Protein AF-A0A2G9QKE1-F1 (afdb_monomer)

InterPro domains:
  IPR032675 Leucine-rich repeat domain superfamily [G3DSA:3.80.10.10] (1-117)
  IPR050637 NLRP family, innate immunity and inflammation regulators [PTHR45690] (1-112)

Nearest PDB structures (foldseek):
  4per-assembly1_A  TM=9.480E-01  e=2.762E-04  Gallus gallus
  7zgu-assembly1_A  TM=8.956E-01  e=2.597E-04  Homo sapiens
  8x7w-assembly1_D  TM=9.461E-01  e=6.147E-04  Escherichia coli K-12
  4peq-assembly1_B  TM=9.499E-01  e=1.138E-03  Bos taurus
  7ju4-assembly1_l  TM=8.755E-01  e=4.455E-01  Chlamydomonas reinhardtii

Secondary structure (DSSP, 8-state):
-BS----HHHHHHHHHHHHH-SS--EEEEE-TT--HHHHHHHHHHHHSTT----EEEEES---BGGGHHHHHHHHHH-SS--EEEEEEEP-S-S-HHHHHHHHHHHHHTT-EEEEEEETTEEEEEEE-PPPSS-----S--SS------

Structure (mmCIF, N/CA/C/O backbone):
data_AF-A0A2G9QKE1-F1
#
_entry.id   AF-A0A2G9QKE1-F1
#
loop_
_atom_site.group_PDB
_atom_site.id
_atom_site.type_symbol
_atom_site.label_atom_id
_atom_site.label_alt_id
_atom_site.label_comp_id
_atom_site.label_asym_id
_atom_site.label_entity_id
_atom_site.label_seq_id
_atom_site.pdbx_PDB_ins_code
_atom_site.Cartn_x
_atom_site.Cartn_y
_atom_site.Cartn_z
_atom_site.occupancy
_atom_site.B_iso_or_equiv
_atom_site.auth_seq_id
_atom_site.auth_comp_id
_atom_site.auth_asym_id
_atom_site.auth_atom_id
_atom_site.pdbx_PDB_model_num
ATOM 1 N N . LEU A 1 1 ? -8.599 -5.311 -9.803 1.00 52.88 1 LEU A N 1
ATOM 2 C CA . LEU A 1 1 ? -8.157 -5.043 -11.188 1.00 52.88 1 LEU A CA 1
ATOM 3 C C . LEU A 1 1 ? -6.981 -5.974 -11.427 1.00 52.88 1 LEU A C 1
ATOM 5 O O . LEU A 1 1 ? -6.053 -5.926 -10.630 1.00 52.88 1 LEU A O 1
ATOM 9 N N . TYR A 1 2 ? -7.113 -6.905 -12.369 1.00 41.72 2 TYR A N 1
ATOM 10 C CA . TYR A 1 2 ? -6.073 -7.877 -12.721 1.00 41.72 2 TYR A CA 1
ATOM 11 C C . TYR A 1 2 ? -5.588 -7.518 -14.118 1.00 41.72 2 TYR A C 1
ATOM 13 O O . TYR A 1 2 ? -6.437 -7.408 -15.002 1.00 41.72 2 TYR A O 1
ATOM 21 N N . ASP A 1 3 ? -4.281 -7.319 -14.290 1.00 45.09 3 ASP A N 1
ATOM 22 C CA . ASP A 1 3 ? -3.650 -7.152 -15.609 1.00 45.09 3 ASP A CA 1
ATOM 23 C C . ASP A 1 3 ? -4.326 -6.067 -16.466 1.00 45.09 3 ASP A C 1
ATOM 25 O O . ASP A 1 3 ? -4.623 -6.210 -17.650 1.00 45.09 3 ASP A O 1
ATOM 29 N N . CYS A 1 4 ? -4.695 -4.972 -15.810 1.00 47.12 4 CYS A N 1
ATOM 30 C CA . CYS A 1 4 ? -5.198 -3.808 -16.507 1.00 47.12 4 CYS A CA 1
ATOM 31 C C . CYS A 1 4 ? -3.947 -2.987 -16.766 1.00 47.12 4 CYS A C 1
ATOM 33 O O . CYS A 1 4 ? -3.420 -2.448 -15.808 1.00 47.12 4 CYS A O 1
ATOM 35 N N . GLY A 1 5 ? -3.447 -2.910 -17.999 1.00 48.66 5 GLY A N 1
ATOM 36 C CA . GLY A 1 5 ? -2.408 -1.947 -18.372 1.00 48.66 5 GLY A CA 1
ATOM 37 C C . GLY A 1 5 ? -2.936 -0.523 -18.194 1.00 48.66 5 GLY A C 1
ATOM 38 O O . GLY A 1 5 ? -3.286 0.146 -19.168 1.00 48.66 5 GLY A O 1
ATOM 39 N N . VAL A 1 6 ? -3.103 -0.097 -16.941 1.00 53.72 6 VAL A N 1
ATOM 40 C CA . VAL A 1 6 ? -3.699 1.173 -16.567 1.00 53.72 6 VAL A CA 1
ATOM 41 C C . VAL A 1 6 ? -2.689 2.224 -16.994 1.00 53.72 6 VAL A C 1
ATOM 43 O O . VAL A 1 6 ? -1.693 2.470 -16.321 1.00 53.72 6 VAL A O 1
ATOM 46 N N . THR A 1 7 ? -2.923 2.815 -18.166 1.00 57.81 7 THR A N 1
ATOM 47 C CA . THR A 1 7 ? -2.183 4.000 -18.613 1.00 57.81 7 THR A CA 1
ATOM 48 C C . THR A 1 7 ? -2.268 5.083 -17.535 1.00 57.81 7 THR A C 1
ATOM 50 O O . THR A 1 7 ? -3.185 5.061 -16.714 1.00 57.81 7 THR A O 1
ATOM 53 N N . SER A 1 8 ? -1.358 6.058 -17.538 1.00 63.38 8 SER A N 1
ATOM 54 C CA . SER A 1 8 ? -1.344 7.164 -16.562 1.00 63.38 8 SER A CA 1
ATOM 55 C C . SER A 1 8 ? -2.732 7.773 -16.289 1.00 63.38 8 SER A C 1
ATOM 57 O O . SER A 1 8 ? -3.060 8.061 -15.142 1.00 63.38 8 SER A O 1
ATOM 59 N N . SER A 1 9 ? -3.589 7.857 -17.315 1.00 70.31 9 SER A N 1
ATOM 60 C CA . SER A 1 9 ? -4.982 8.316 -17.198 1.00 70.31 9 SER A CA 1
ATOM 61 C C . SER A 1 9 ? -5.868 7.482 -16.258 1.00 70.31 9 SER A C 1
ATOM 63 O O . SER A 1 9 ? -6.654 8.038 -15.495 1.00 70.31 9 SER A O 1
ATOM 65 N N . GLY A 1 10 ? -5.723 6.157 -16.235 1.00 75.19 10 GLY A N 1
ATOM 66 C CA . GLY A 1 10 ? -6.564 5.310 -15.391 1.00 75.19 10 GLY A CA 1
ATOM 67 C C . GLY A 1 10 ? -6.172 5.346 -13.907 1.00 75.19 10 GLY A C 1
ATOM 68 O O . GLY A 1 10 ? -6.992 5.022 -13.047 1.00 75.19 10 GLY A O 1
ATOM 69 N N . TRP A 1 11 ? -4.955 5.790 -13.580 1.00 78.31 11 TRP A N 1
ATOM 70 C CA . TRP A 1 11 ? -4.548 6.046 -12.195 1.00 78.31 11 TRP A CA 1
ATOM 71 C C . TRP A 1 11 ? -5.149 7.338 -11.644 1.00 78.31 11 TRP A C 1
ATOM 73 O O . TRP A 1 11 ? -5.526 7.379 -10.470 1.00 78.31 11 TRP A O 1
ATOM 83 N N . ASP A 1 12 ? -5.322 8.355 -12.489 1.00 80.50 12 ASP A N 1
ATOM 84 C CA . ASP A 1 12 ? -6.084 9.558 -12.145 1.00 80.50 12 ASP A CA 1
ATOM 85 C C . ASP A 1 12 ? -7.572 9.250 -11.931 1.00 80.50 12 ASP A C 1
ATOM 87 O O . ASP A 1 12 ? -8.183 9.739 -10.971 1.00 80.50 12 ASP A O 1
ATOM 91 N N . ASP A 1 13 ? -8.145 8.371 -12.754 1.00 83.38 13 ASP A N 1
ATOM 92 C CA . ASP A 1 13 ? -9.512 7.887 -12.555 1.00 83.38 13 ASP A CA 1
ATOM 93 C C . ASP A 1 13 ? -9.636 7.104 -11.244 1.00 83.38 13 ASP A C 1
ATOM 95 O O . ASP A 1 13 ? -10.554 7.340 -10.455 1.00 83.38 13 ASP A O 1
ATOM 99 N N . LEU A 1 14 ? -8.685 6.213 -10.948 1.00 82.88 14 LEU A N 1
ATOM 100 C CA . LEU A 1 14 ? -8.689 5.437 -9.709 1.00 82.88 14 LEU A CA 1
ATOM 101 C C . LEU A 1 14 ? -8.532 6.334 -8.476 1.00 82.88 14 LEU A C 1
ATOM 103 O O . LEU A 1 14 ? -9.248 6.155 -7.487 1.00 82.88 14 LEU A O 1
ATOM 107 N N . ARG A 1 15 ? -7.657 7.341 -8.538 1.00 85.88 15 ARG A N 1
ATOM 108 C CA . ARG A 1 15 ? -7.539 8.384 -7.509 1.00 85.88 15 ARG A CA 1
ATOM 109 C C . ARG A 1 15 ? -8.866 9.114 -7.318 1.00 85.88 15 ARG A C 1
ATOM 111 O O . ARG A 1 15 ? -9.318 9.278 -6.185 1.00 85.88 15 ARG A O 1
ATOM 118 N N . SER A 1 16 ? -9.525 9.490 -8.408 1.00 85.88 16 SER A N 1
ATOM 119 C CA . SER A 1 16 ? -10.835 10.146 -8.372 1.00 85.88 16 SER A CA 1
ATOM 120 C C . SER A 1 16 ? -11.910 9.246 -7.759 1.00 85.88 16 SER A C 1
ATOM 122 O O . SER A 1 16 ? -12.725 9.719 -6.964 1.00 85.88 16 SER A O 1
ATOM 124 N N . ILE A 1 17 ? -11.885 7.944 -8.050 1.00 86.62 17 ILE A N 1
ATOM 125 C CA . ILE A 1 17 ? -12.770 6.951 -7.434 1.00 86.62 17 ILE A CA 1
ATOM 126 C C . ILE A 1 17 ? -12.499 6.859 -5.932 1.00 86.62 17 ILE A C 1
ATOM 128 O O . ILE A 1 17 ? -13.448 6.895 -5.160 1.00 86.62 17 ILE A O 1
ATOM 132 N N . LEU A 1 18 ? -11.243 6.796 -5.486 1.00 85.81 18 LEU A N 1
ATOM 133 C CA . LEU A 1 18 ? -10.922 6.756 -4.053 1.00 85.81 18 LEU A CA 1
ATOM 134 C C . LEU A 1 18 ? -11.429 7.989 -3.296 1.00 85.81 18 LEU A C 1
ATOM 136 O O . LEU A 1 18 ? -11.838 7.879 -2.142 1.00 85.81 18 LEU A O 1
ATOM 140 N N . ILE A 1 19 ? -11.418 9.150 -3.949 1.00 85.69 19 ILE A N 1
ATOM 141 C CA . ILE A 1 19 ? -11.860 10.419 -3.369 1.00 85.69 19 ILE A CA 1
ATOM 142 C C . ILE A 1 19 ? -13.390 10.514 -3.303 1.00 85.69 19 ILE A C 1
ATOM 144 O O . ILE A 1 19 ? -13.933 10.979 -2.299 1.00 85.69 19 ILE A O 1
ATOM 148 N N . ASN A 1 20 ? -14.082 10.097 -4.367 1.00 86.12 20 ASN A N 1
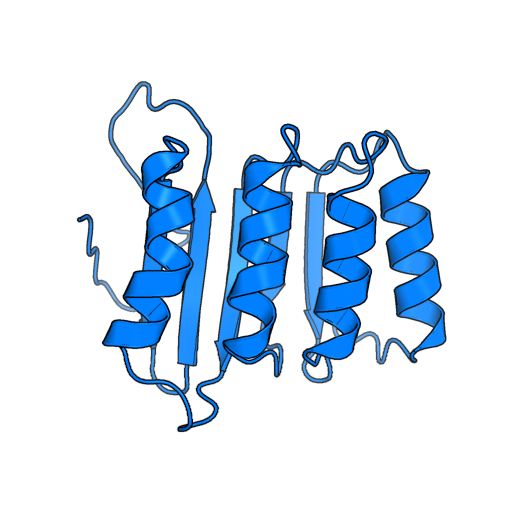ATOM 149 C CA . ASN A 1 20 ? -15.519 10.332 -4.536 1.00 86.12 20 ASN A CA 1
ATOM 150 C C . ASN A 1 20 ? -16.392 9.130 -4.148 1.00 86.12 20 ASN A C 1
ATOM 152 O O . ASN A 1 20 ? -17.569 9.296 -3.821 1.00 86.12 20 ASN A O 1
ATOM 156 N N . ASN A 1 21 ? -15.848 7.913 -4.173 1.00 84.81 21 ASN A N 1
ATOM 157 C CA . ASN A 1 21 ? -16.600 6.698 -3.896 1.00 84.81 21 ASN A CA 1
ATOM 158 C C . ASN A 1 21 ? -16.622 6.391 -2.393 1.00 84.81 21 ASN A C 1
ATOM 160 O O . ASN A 1 21 ? -15.637 5.949 -1.800 1.00 84.81 21 ASN A O 1
ATOM 164 N N . ARG A 1 22 ? -17.795 6.579 -1.779 1.00 82.62 22 ARG A N 1
ATOM 165 C CA . ARG A 1 22 ? -18.018 6.316 -0.346 1.00 82.62 22 ARG A CA 1
ATOM 166 C C . ARG A 1 22 ? -18.452 4.885 -0.018 1.00 82.62 22 ARG A C 1
ATOM 168 O O . ARG A 1 22 ? -18.676 4.567 1.146 1.00 82.62 22 ARG A O 1
ATOM 175 N N . SER A 1 23 ? -18.617 4.039 -1.030 1.00 84.69 23 SER A N 1
ATOM 176 C CA . SER A 1 23 ? -19.019 2.636 -0.873 1.00 84.69 23 SER A CA 1
ATOM 177 C C . SER A 1 23 ? -17.847 1.674 -1.074 1.00 84.69 23 SER A C 1
ATOM 179 O O . SER A 1 23 ? -17.933 0.503 -0.696 1.00 84.69 23 SER A O 1
ATOM 181 N N . LEU A 1 24 ? -16.745 2.147 -1.663 1.00 86.50 24 LEU A N 1
ATOM 182 C CA . LEU A 1 24 ? -15.571 1.333 -1.930 1.00 86.50 24 LEU A CA 1
ATOM 183 C C . LEU A 1 24 ? -14.790 1.080 -0.637 1.00 86.50 24 LEU A C 1
ATOM 185 O O . LEU A 1 24 ? -14.006 1.902 -0.181 1.00 86.50 24 LEU A O 1
ATOM 189 N N . THR A 1 25 ? -14.972 -0.110 -0.072 1.00 85.69 25 THR A N 1
ATOM 190 C CA . THR A 1 25 ? -14.300 -0.525 1.169 1.00 85.69 25 THR A CA 1
ATOM 191 C C . THR A 1 25 ? -13.114 -1.455 0.934 1.00 85.69 25 THR A C 1
ATOM 193 O O . THR A 1 25 ? -12.303 -1.649 1.840 1.00 85.69 25 THR A O 1
ATOM 196 N N . ARG A 1 26 ? -12.991 -2.060 -0.255 1.00 85.75 26 ARG A N 1
ATOM 197 C CA . ARG A 1 26 ? -11.936 -3.030 -0.579 1.00 85.75 26 ARG A CA 1
ATOM 198 C C . ARG A 1 26 ? -11.441 -2.838 -2.006 1.00 85.75 26 ARG A C 1
ATOM 200 O O . ARG A 1 26 ? -12.251 -2.767 -2.923 1.00 85.75 26 ARG A O 1
ATOM 207 N N . LEU A 1 27 ? -10.125 -2.828 -2.175 1.00 86.12 27 LEU A N 1
ATOM 208 C CA . LEU A 1 27 ? -9.452 -2.718 -3.460 1.00 86.12 27 LEU A CA 1
ATOM 209 C C . LEU A 1 27 ? -8.304 -3.731 -3.509 1.00 86.12 27 LEU A C 1
ATOM 211 O O . LEU A 1 27 ? -7.455 -3.755 -2.620 1.00 86.12 27 LEU A O 1
ATOM 215 N N . ASP A 1 28 ? -8.310 -4.587 -4.528 1.00 83.25 28 ASP A N 1
ATOM 216 C CA . ASP A 1 28 ? -7.238 -5.545 -4.817 1.00 83.25 28 ASP A CA 1
ATOM 217 C C . ASP A 1 28 ? -6.721 -5.254 -6.228 1.00 83.25 28 ASP A C 1
ATOM 219 O O . ASP A 1 28 ? -7.489 -5.265 -7.203 1.00 83.25 28 ASP A O 1
ATOM 223 N N . LEU A 1 29 ? -5.442 -4.914 -6.302 1.00 80.25 29 LEU A N 1
ATOM 224 C CA . LEU A 1 29 ? -4.714 -4.552 -7.504 1.00 80.25 29 LEU A CA 1
ATOM 225 C C . LEU A 1 29 ? -3.645 -5.611 -7.739 1.00 80.25 29 LEU A C 1
ATOM 227 O O . LEU A 1 29 ? -2.859 -5.922 -6.841 1.00 80.25 29 LEU A O 1
ATOM 231 N N . LEU A 1 30 ? -3.632 -6.154 -8.947 1.00 76.69 30 LEU A N 1
ATOM 232 C CA . LEU A 1 30 ? -2.568 -7.001 -9.453 1.00 76.69 30 LEU A CA 1
ATOM 233 C C . LEU A 1 30 ? -2.142 -6.405 -10.787 1.00 76.69 30 LEU A C 1
ATOM 235 O O . LEU A 1 30 ? -2.899 -6.470 -11.758 1.00 76.69 30 LEU A O 1
ATOM 239 N N . ASP A 1 31 ? -0.981 -5.764 -10.780 1.00 72.00 31 ASP A N 1
ATOM 240 C CA . ASP A 1 31 ? -0.444 -5.044 -11.929 1.00 72.00 31 ASP A CA 1
ATOM 241 C C . ASP A 1 31 ? 1.081 -5.009 -11.825 1.00 72.00 31 ASP A C 1
ATOM 243 O O . ASP A 1 31 ? 1.636 -4.505 -10.844 1.00 72.00 31 ASP A O 1
ATOM 247 N N . ASP A 1 32 ? 1.736 -5.558 -12.843 1.00 70.00 32 ASP A N 1
ATOM 248 C CA . ASP A 1 32 ? 3.185 -5.651 -12.964 1.00 70.00 32 ASP A CA 1
ATOM 249 C C . ASP A 1 32 ? 3.844 -4.406 -13.543 1.00 70.00 32 ASP A C 1
ATOM 251 O O . ASP A 1 32 ? 5.071 -4.328 -13.596 1.00 70.00 32 ASP A O 1
ATOM 255 N N . ASN A 1 33 ? 3.062 -3.401 -13.920 1.00 73.19 33 ASN A N 1
ATOM 256 C CA . ASN A 1 33 ? 3.547 -2.121 -14.429 1.00 73.19 33 ASN A CA 1
ATOM 257 C C . ASN A 1 33 ? 3.321 -0.974 -13.449 1.00 73.19 33 ASN A C 1
ATOM 259 O O . ASN A 1 33 ? 3.542 0.182 -13.785 1.00 73.19 33 ASN A O 1
ATOM 263 N N . LEU A 1 34 ? 2.907 -1.295 -12.227 1.00 78.38 34 LEU A N 1
ATOM 264 C CA . LEU A 1 34 ? 2.695 -0.318 -11.177 1.00 78.38 34 LEU A CA 1
ATOM 265 C C . LEU A 1 34 ? 4.049 0.112 -10.596 1.00 78.38 34 LEU A C 1
ATOM 267 O O . LEU A 1 34 ? 4.738 -0.694 -9.959 1.00 78.38 34 LEU A O 1
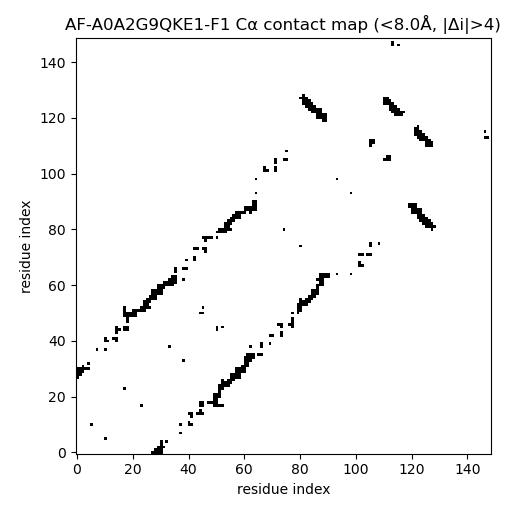ATOM 271 N N . GLU A 1 35 ? 4.415 1.375 -10.810 1.00 84.06 35 GLU A N 1
ATOM 272 C CA . GLU A 1 35 ? 5.666 1.980 -10.359 1.00 84.06 35 GLU A CA 1
ATOM 273 C C . GLU A 1 35 ? 5.429 2.973 -9.205 1.00 84.06 35 GLU A C 1
ATOM 275 O O . GLU A 1 35 ? 4.342 3.098 -8.625 1.00 84.06 35 GLU A O 1
ATOM 280 N N . ASP A 1 36 ? 6.493 3.673 -8.814 1.00 84.12 36 ASP A N 1
ATOM 281 C CA . ASP A 1 36 ? 6.469 4.596 -7.682 1.00 84.12 36 ASP A CA 1
ATOM 282 C C . ASP A 1 36 ? 5.522 5.795 -7.904 1.00 84.12 36 ASP A C 1
ATOM 284 O O . ASP A 1 36 ? 4.933 6.316 -6.948 1.00 84.12 36 ASP A O 1
ATOM 288 N N . SER A 1 37 ? 5.356 6.243 -9.155 1.00 84.62 37 SER A N 1
ATOM 289 C CA . SER A 1 37 ? 4.474 7.361 -9.523 1.00 84.62 37 SER A CA 1
ATOM 290 C C . SER A 1 37 ? 3.008 7.049 -9.250 1.00 84.62 37 SER A C 1
ATOM 292 O O . SER A 1 37 ? 2.289 7.874 -8.680 1.00 84.62 37 SER A O 1
ATOM 29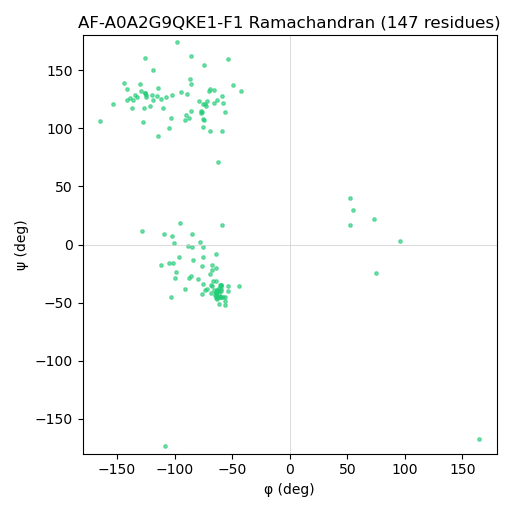4 N N . GLU A 1 38 ? 2.569 5.844 -9.590 1.00 85.38 38 GLU A N 1
ATOM 295 C CA . GLU A 1 38 ? 1.180 5.416 -9.458 1.00 85.38 38 GLU A CA 1
ATOM 296 C C . GLU A 1 38 ? 0.811 5.213 -7.986 1.00 85.38 38 GLU A C 1
ATOM 298 O O . GLU A 1 38 ? -0.268 5.623 -7.546 1.00 85.38 38 GLU A O 1
ATOM 303 N N . ILE A 1 39 ? 1.734 4.679 -7.174 1.00 85.19 39 ILE A N 1
ATOM 304 C CA . ILE A 1 39 ? 1.545 4.621 -5.716 1.00 85.19 39 ILE A CA 1
ATOM 305 C C . ILE A 1 39 ? 1.411 6.008 -5.119 1.00 85.19 39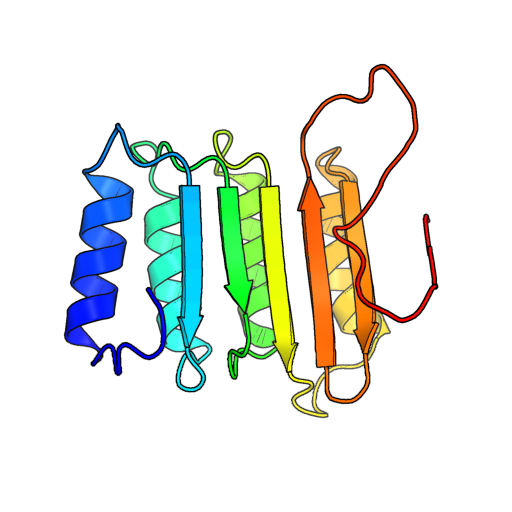 ILE A C 1
ATOM 307 O O . ILE A 1 39 ? 0.617 6.186 -4.197 1.00 85.19 39 ILE A O 1
ATOM 311 N N . LYS A 1 40 ? 2.145 7.002 -5.617 1.00 86.94 40 LYS A N 1
ATOM 312 C CA . LYS A 1 40 ? 2.023 8.365 -5.102 1.00 86.94 40 LYS A CA 1
ATOM 313 C C . LYS A 1 40 ? 0.620 8.928 -5.341 1.00 86.94 40 LYS A C 1
ATOM 315 O O . LYS A 1 40 ? 0.018 9.459 -4.405 1.00 86.94 40 LYS A O 1
ATOM 320 N N . 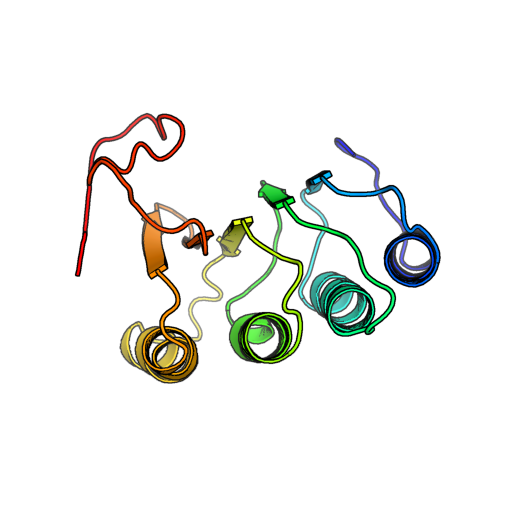LEU A 1 41 ? 0.063 8.731 -6.538 1.00 86.88 41 LEU A N 1
ATOM 321 C CA . LEU A 1 41 ? -1.323 9.104 -6.860 1.00 86.88 41 LEU A CA 1
ATOM 322 C C . LEU A 1 41 ? -2.333 8.349 -5.988 1.00 86.88 41 LEU A C 1
ATOM 324 O O . LEU A 1 41 ? -3.269 8.946 -5.447 1.00 86.88 41 LEU A O 1
ATOM 328 N N . LEU A 1 42 ? -2.111 7.048 -5.785 1.00 86.81 42 LEU A N 1
ATOM 329 C CA . LEU A 1 42 ? -2.924 6.227 -4.894 1.00 86.81 42 LEU A CA 1
ATOM 330 C C . LEU A 1 42 ? -2.882 6.766 -3.458 1.00 86.81 42 LEU A C 1
ATOM 332 O O . LEU A 1 42 ? -3.920 6.923 -2.818 1.00 86.81 42 LEU A O 1
ATOM 336 N N . CYS A 1 43 ? -1.694 7.112 -2.963 1.00 88.88 43 CYS A N 1
ATOM 337 C CA . CYS A 1 43 ? -1.501 7.692 -1.642 1.00 88.88 43 CYS A CA 1
ATOM 338 C C . CYS A 1 43 ? -2.224 9.033 -1.502 1.00 88.88 43 CYS A C 1
ATOM 340 O O . CYS A 1 43 ? -2.845 9.278 -0.473 1.00 88.88 43 CYS A O 1
ATOM 342 N N . GLU A 1 44 ? -2.212 9.889 -2.523 1.00 88.81 44 GLU A N 1
ATOM 343 C CA . GLU A 1 44 ? -2.994 11.130 -2.516 1.00 88.81 44 GLU A CA 1
ATOM 344 C C . GLU A 1 44 ? -4.496 10.874 -2.369 1.00 88.81 44 GLU A C 1
ATOM 346 O O . GLU A 1 44 ? -5.140 11.516 -1.537 1.00 88.81 44 GLU A O 1
ATOM 351 N N . GLY A 1 45 ? -5.042 9.908 -3.114 1.00 88.50 45 GLY A N 1
ATOM 352 C CA . GLY A 1 45 ? -6.448 9.518 -2.995 1.00 88.50 45 GLY A CA 1
ATOM 353 C C . GLY A 1 45 ? -6.781 8.931 -1.621 1.00 88.50 45 GLY A C 1
ATOM 354 O O . GLY A 1 45 ? -7.800 9.275 -1.026 1.00 88.50 45 GLY A O 1
ATOM 355 N N . LEU A 1 46 ? -5.898 8.094 -1.068 1.00 88.19 46 LEU A N 1
ATOM 356 C CA . LEU A 1 46 ? -6.071 7.514 0.267 1.00 88.19 46 LEU A CA 1
ATOM 357 C C . LEU A 1 46 ? -5.974 8.561 1.380 1.00 88.19 46 LEU A C 1
ATOM 359 O O . LEU A 1 46 ? -6.697 8.456 2.363 1.00 88.19 46 LEU A O 1
ATOM 363 N N . ARG A 1 47 ? -5.118 9.579 1.257 1.00 88.94 47 ARG A N 1
ATOM 364 C CA . ARG A 1 47 ? -5.026 10.672 2.244 1.00 88.94 47 ARG A CA 1
ATOM 365 C C . ARG A 1 47 ? -6.269 11.558 2.264 1.00 88.94 47 ARG A C 1
ATOM 367 O O . ARG A 1 47 ? -6.471 12.299 3.223 1.00 88.94 47 ARG A O 1
ATOM 374 N N . HIS A 1 48 ? -7.091 11.507 1.219 1.00 87.75 48 HIS A N 1
ATOM 375 C CA . HIS A 1 48 ? -8.281 12.332 1.142 1.00 87.75 48 HIS A CA 1
ATOM 376 C C . HIS A 1 48 ? -9.298 11.935 2.231 1.00 87.75 48 HIS A C 1
ATOM 378 O O . HIS A 1 48 ? -9.615 10.752 2.372 1.00 87.75 48 HIS A O 1
ATOM 384 N N . PRO A 1 49 ? -9.883 12.895 2.972 1.00 82.75 49 PRO A N 1
ATOM 385 C CA . PRO A 1 49 ? -10.812 12.603 4.071 1.00 82.75 49 PRO A CA 1
ATOM 386 C C . PRO A 1 49 ? -12.107 11.912 3.614 1.00 82.75 49 PRO A C 1
ATOM 388 O O . PRO A 1 49 ? -12.788 11.275 4.411 1.00 82.75 49 PRO A O 1
ATOM 391 N N . GLY A 1 50 ? -12.450 12.029 2.328 1.00 81.38 50 GLY A N 1
ATOM 392 C CA . GLY A 1 50 ? -13.585 11.331 1.713 1.00 81.38 50 GLY A CA 1
ATOM 393 C C . GLY A 1 50 ? -13.350 9.840 1.438 1.00 81.38 50 GLY A C 1
ATOM 394 O O . GLY A 1 50 ? -14.305 9.136 1.115 1.00 81.38 50 GLY A O 1
ATOM 395 N N . CYS A 1 51 ? -12.112 9.351 1.570 1.00 86.69 51 CYS A N 1
ATOM 396 C CA . CYS A 1 51 ? -11.774 7.968 1.268 1.00 86.69 51 CYS A CA 1
ATOM 397 C C . CYS A 1 51 ? -12.306 7.010 2.343 1.00 86.69 51 CYS A C 1
ATOM 399 O O . CYS 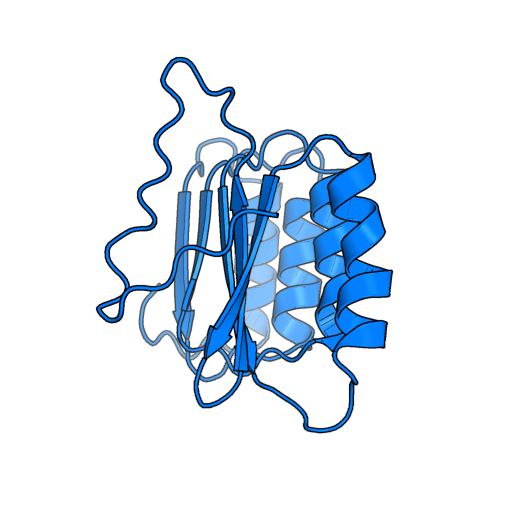A 1 51 ? -11.940 7.072 3.519 1.00 86.69 51 CYS A O 1
ATOM 401 N N . THR A 1 52 ? -13.153 6.073 1.918 1.00 87.62 52 THR A N 1
ATOM 402 C CA . THR A 1 52 ? -13.785 5.061 2.789 1.00 87.62 52 THR A CA 1
ATOM 403 C C . THR A 1 52 ? -13.128 3.684 2.690 1.00 87.62 52 THR A C 1
ATOM 405 O O . THR A 1 52 ? -13.618 2.707 3.266 1.00 87.62 52 THR A O 1
ATOM 408 N N . LEU A 1 53 ? -12.003 3.599 1.974 1.00 88.75 53 LEU A N 1
ATOM 409 C CA . LEU A 1 53 ? -11.322 2.345 1.714 1.00 88.75 53 LEU A CA 1
ATOM 410 C C . LEU A 1 53 ? -10.766 1.750 3.008 1.00 88.75 53 LEU A C 1
ATOM 412 O O . LEU A 1 53 ? -9.931 2.346 3.677 1.00 88.75 53 LEU A O 1
ATOM 416 N N . GLN A 1 54 ? -11.195 0.530 3.320 1.00 87.06 54 GLN A N 1
ATOM 417 C CA . GLN A 1 54 ? -10.758 -0.195 4.510 1.00 87.06 54 GLN A CA 1
ATOM 418 C C . GLN A 1 54 ? -9.679 -1.225 4.208 1.00 87.06 54 GLN A C 1
ATOM 420 O O . GLN A 1 54 ? -8.886 -1.550 5.088 1.00 87.06 54 GLN A O 1
ATOM 425 N N . ARG A 1 55 ? -9.656 -1.788 2.996 1.00 85.94 55 ARG A N 1
ATOM 426 C CA . ARG A 1 55 ? -8.685 -2.815 2.609 1.00 85.94 55 ARG A CA 1
ATOM 427 C C . ARG A 1 55 ? -8.070 -2.498 1.262 1.00 85.94 55 ARG A C 1
ATOM 429 O O . ARG A 1 55 ? -8.798 -2.366 0.283 1.00 85.94 55 ARG A O 1
ATOM 436 N N . LEU A 1 56 ? -6.748 -2.470 1.216 1.00 86.69 56 LEU A N 1
ATOM 437 C CA . LEU A 1 56 ? -5.972 -2.325 -0.003 1.00 86.69 56 LEU A CA 1
ATOM 438 C C . LEU A 1 56 ? -4.982 -3.482 -0.118 1.00 86.69 56 LEU A C 1
ATOM 440 O O . LEU A 1 56 ? -4.246 -3.779 0.820 1.00 86.69 56 LEU A O 1
ATOM 444 N N . LYS A 1 57 ? -4.973 -4.149 -1.265 1.00 85.06 57 LYS A N 1
ATOM 445 C CA . LYS A 1 57 ? -3.978 -5.157 -1.617 1.00 85.06 57 LYS A CA 1
ATOM 446 C C . LYS A 1 57 ? -3.365 -4.788 -2.950 1.00 85.06 57 LYS A C 1
ATOM 448 O O . LYS A 1 57 ? -4.095 -4.514 -3.893 1.00 85.06 57 LYS A O 1
ATOM 453 N N . ILE A 1 58 ? -2.045 -4.783 -3.000 1.00 82.31 58 ILE A N 1
ATOM 454 C CA . ILE A 1 58 ? -1.274 -4.548 -4.211 1.00 82.31 58 ILE A CA 1
ATOM 455 C C . ILE A 1 58 ? -0.304 -5.712 -4.352 1.00 82.31 58 ILE A C 1
ATOM 457 O O . ILE A 1 58 ? 0.515 -5.966 -3.462 1.00 82.31 58 ILE A O 1
ATOM 461 N N . ARG A 1 59 ? -0.456 -6.463 -5.438 1.00 77.88 59 ARG A N 1
ATOM 462 C CA . ARG A 1 59 ? 0.340 -7.646 -5.753 1.00 77.88 59 ARG A CA 1
ATOM 463 C C . ARG A 1 59 ? 1.091 -7.423 -7.051 1.00 77.88 59 ARG A C 1
ATOM 465 O O . ARG A 1 59 ? 0.619 -6.701 -7.922 1.00 77.88 59 ARG A O 1
ATOM 472 N N . ASP A 1 60 ? 2.244 -8.073 -7.124 1.00 75.19 60 ASP A N 1
ATOM 473 C CA . ASP A 1 60 ? 3.092 -8.141 -8.309 1.00 75.19 60 ASP A CA 1
ATOM 474 C C . ASP A 1 60 ? 3.498 -6.791 -8.905 1.00 75.19 60 ASP A C 1
ATOM 476 O O . ASP A 1 60 ? 3.783 -6.738 -10.081 1.00 75.19 60 ASP A O 1
ATOM 480 N N . CYS A 1 61 ? 3.612 -5.727 -8.104 1.00 78.62 61 CYS A N 1
ATOM 481 C CA . CYS A 1 61 ? 4.029 -4.408 -8.579 1.00 78.62 61 CYS A CA 1
ATOM 482 C C . CYS A 1 61 ? 5.556 -4.213 -8.633 1.00 78.62 61 CYS A C 1
ATOM 484 O O . CYS A 1 61 ? 6.314 -4.930 -7.977 1.00 78.62 61 CYS A O 1
ATOM 486 N N . LYS A 1 62 ? 6.009 -3.198 -9.383 1.00 81.38 62 LYS A N 1
ATOM 487 C CA . LYS A 1 62 ? 7.418 -2.760 -9.502 1.00 81.38 62 LYS A CA 1
ATOM 488 C C . LYS A 1 62 ? 7.765 -1.603 -8.554 1.00 81.38 62 LYS A C 1
ATOM 490 O O . LYS A 1 62 ? 8.767 -0.916 -8.736 1.00 81.38 62 LYS A O 1
ATOM 495 N N . VAL A 1 63 ? 6.944 -1.395 -7.528 1.00 81.81 63 VAL A N 1
ATOM 496 C CA . VAL A 1 63 ? 7.094 -0.309 -6.552 1.00 81.81 63 VAL A CA 1
ATOM 497 C C . VAL A 1 63 ? 8.317 -0.549 -5.691 1.00 81.81 63 VAL A C 1
ATOM 499 O O . VAL A 1 63 ? 8.500 -1.635 -5.148 1.00 81.81 63 VAL A O 1
ATOM 502 N N . THR A 1 64 ? 9.116 0.484 -5.494 1.00 82.81 64 THR A N 1
ATOM 503 C CA . THR A 1 64 ? 10.313 0.446 -4.667 1.00 82.81 64 THR A CA 1
ATOM 504 C C . THR A 1 64 ? 10.047 1.001 -3.267 1.00 82.81 64 THR A C 1
ATOM 506 O O . THR A 1 64 ? 8.999 1.562 -2.939 1.00 82.81 64 THR A O 1
ATOM 509 N N . LEU A 1 65 ? 11.047 0.894 -2.396 1.00 76.00 65 LEU A N 1
ATOM 510 C CA . LEU A 1 65 ? 10.996 1.460 -1.047 1.00 76.00 65 LEU A CA 1
ATOM 511 C C . LEU A 1 65 ? 10.901 2.998 -1.008 1.00 76.00 65 LEU A C 1
ATOM 513 O O . LEU A 1 65 ? 10.668 3.567 0.063 1.00 76.00 65 LEU A O 1
ATOM 517 N N . ARG A 1 66 ? 11.032 3.685 -2.149 1.00 79.75 66 ARG A N 1
ATOM 518 C CA . ARG A 1 66 ? 10.901 5.147 -2.256 1.00 79.75 66 ARG A CA 1
ATOM 519 C C . ARG A 1 66 ? 9.521 5.640 -1.835 1.00 79.75 66 ARG A C 1
ATOM 521 O O . ARG A 1 66 ? 9.420 6.666 -1.168 1.00 79.75 66 ARG A O 1
ATOM 528 N N . CYS A 1 67 ? 8.477 4.864 -2.113 1.00 78.81 67 CYS A N 1
ATOM 529 C CA . CYS A 1 67 ? 7.107 5.179 -1.709 1.00 78.81 67 CYS A CA 1
ATOM 530 C C . CYS A 1 67 ? 6.830 4.943 -0.219 1.00 78.81 67 CYS A C 1
ATOM 532 O O . CYS A 1 67 ? 5.721 5.202 0.245 1.00 78.81 67 CYS A O 1
ATOM 534 N N . CYS A 1 68 ? 7.801 4.448 0.556 1.00 77.25 68 CYS A N 1
ATOM 535 C CA . CYS A 1 68 ? 7.592 4.164 1.973 1.00 77.25 68 CYS A CA 1
ATOM 536 C C . CYS A 1 68 ? 7.178 5.419 2.759 1.00 77.25 68 CYS A C 1
ATOM 538 O O . CYS A 1 68 ? 6.345 5.306 3.655 1.00 77.25 68 CYS A O 1
ATOM 540 N N . ASP A 1 69 ? 7.697 6.603 2.416 1.00 79.75 69 ASP A N 1
ATOM 541 C CA . ASP A 1 69 ? 7.318 7.856 3.090 1.00 79.75 69 ASP A CA 1
ATOM 542 C C . ASP A 1 69 ? 5.860 8.236 2.783 1.00 79.75 69 ASP A C 1
ATOM 544 O O . ASP A 1 69 ? 5.103 8.596 3.688 1.00 79.75 69 ASP A O 1
ATOM 548 N N . ASP A 1 70 ? 5.435 8.082 1.525 1.00 85.12 70 ASP A N 1
ATOM 549 C CA . ASP A 1 70 ? 4.053 8.310 1.094 1.00 85.12 70 ASP A CA 1
ATOM 550 C C . ASP A 1 70 ? 3.078 7.353 1.782 1.00 85.12 70 ASP A C 1
ATOM 552 O O . ASP A 1 70 ? 2.053 7.790 2.316 1.00 85.12 70 ASP A O 1
ATOM 556 N N . LEU A 1 71 ? 3.430 6.065 1.848 1.00 81.00 71 LEU A N 1
ATOM 557 C CA . LEU A 1 71 ? 2.668 5.061 2.586 1.00 81.00 71 LEU A CA 1
ATOM 558 C C . LEU A 1 71 ? 2.601 5.421 4.072 1.00 81.00 71 LEU A C 1
ATOM 560 O O . LEU A 1 71 ? 1.519 5.393 4.655 1.00 81.00 71 LEU A O 1
ATOM 564 N N . CYS A 1 72 ? 3.718 5.824 4.686 1.00 79.00 72 CYS A N 1
ATOM 565 C CA . CYS A 1 72 ? 3.736 6.243 6.088 1.00 79.00 72 CYS A CA 1
ATOM 566 C C . CYS A 1 72 ? 2.814 7.437 6.342 1.00 79.00 72 CYS A C 1
ATOM 568 O O . CYS A 1 72 ? 2.079 7.454 7.333 1.00 79.00 72 CYS A O 1
ATOM 570 N N . SER A 1 73 ? 2.790 8.397 5.419 1.00 83.12 73 SER A N 1
ATOM 571 C CA . SER A 1 73 ? 1.886 9.542 5.469 1.00 83.12 73 SER A CA 1
ATOM 572 C C . SER A 1 73 ? 0.417 9.117 5.375 1.00 83.12 73 SER A C 1
ATOM 574 O O . SER A 1 73 ? -0.388 9.536 6.209 1.00 83.12 73 SER A O 1
ATOM 576 N N . VAL A 1 74 ? 0.062 8.227 4.436 1.00 84.88 74 VAL A N 1
ATOM 577 C CA . VAL A 1 74 ? -1.296 7.655 4.330 1.00 84.88 74 VAL A CA 1
ATOM 578 C C . VAL A 1 74 ? -1.697 6.997 5.637 1.00 84.88 74 VAL A C 1
ATOM 580 O O . VAL A 1 74 ? -2.765 7.264 6.169 1.00 84.88 74 VAL A O 1
ATOM 583 N N . ILE A 1 75 ? -0.830 6.160 6.189 1.00 78.88 75 ILE A N 1
ATOM 584 C CA . ILE A 1 75 ? -1.133 5.403 7.398 1.00 78.88 75 ILE A CA 1
ATOM 585 C C . ILE A 1 75 ? -1.226 6.322 8.627 1.00 78.88 75 ILE A C 1
ATOM 587 O O . ILE A 1 75 ? -1.923 6.000 9.583 1.00 78.88 75 ILE A O 1
ATOM 591 N N . SER A 1 76 ? -0.565 7.473 8.626 1.00 79.62 76 SER A N 1
ATOM 592 C CA . SER A 1 76 ? -0.678 8.435 9.729 1.00 79.62 76 SER A CA 1
ATOM 593 C C . SER A 1 76 ? -1.957 9.276 9.641 1.00 79.62 76 SER A C 1
ATOM 595 O O . SER A 1 76 ? -2.493 9.698 10.662 1.00 79.62 76 SER A O 1
ATOM 597 N N . THR A 1 77 ? -2.458 9.522 8.428 1.00 82.69 77 THR A N 1
ATOM 598 C CA . THR A 1 77 ? -3.556 10.470 8.163 1.00 82.69 77 THR A CA 1
ATOM 599 C C . THR A 1 77 ? -4.900 9.788 7.924 1.00 82.69 77 THR A C 1
ATOM 601 O O . THR A 1 77 ? -5.915 10.193 8.489 1.00 82.69 77 THR A O 1
ATOM 604 N N . ASN A 1 78 ? -4.927 8.735 7.113 1.00 83.56 78 ASN A N 1
ATOM 605 C CA . ASN A 1 78 ? -6.135 7.990 6.805 1.00 83.56 78 ASN A CA 1
ATOM 606 C C . ASN A 1 78 ? -6.501 7.111 8.010 1.00 83.56 78 ASN A C 1
ATOM 608 O O . ASN A 1 78 ? -5.714 6.256 8.405 1.00 83.56 78 ASN A O 1
ATOM 612 N N . GLN A 1 79 ? -7.694 7.292 8.584 1.00 79.94 79 GLN A N 1
ATOM 613 C CA . GLN A 1 79 ? -8.213 6.495 9.709 1.00 79.94 79 GLN A CA 1
ATOM 614 C C . GLN A 1 79 ? -9.136 5.338 9.278 1.00 79.94 79 GLN A C 1
ATOM 616 O O . GLN A 1 79 ? -9.452 4.469 10.087 1.00 79.94 79 GLN A O 1
ATOM 621 N N . THR A 1 80 ? -9.549 5.305 8.011 1.00 83.81 80 THR A N 1
ATOM 622 C CA . THR A 1 80 ? -10.483 4.316 7.456 1.00 83.81 80 THR A CA 1
ATOM 623 C C . THR A 1 80 ? -9.787 3.040 6.988 1.00 83.81 80 THR A C 1
ATOM 625 O O . THR A 1 80 ? -10.394 1.972 7.033 1.00 83.81 80 THR A O 1
ATOM 628 N N . LEU A 1 81 ? -8.512 3.123 6.603 1.00 84.62 81 LEU A N 1
ATOM 629 C CA . LEU A 1 81 ? -7.708 2.015 6.109 1.00 84.62 81 LEU A CA 1
ATOM 630 C C . LEU A 1 81 ? -7.314 1.093 7.262 1.00 84.62 81 LEU A C 1
ATOM 632 O O . LEU A 1 81 ? -6.462 1.402 8.095 1.00 84.62 81 LEU A O 1
ATOM 636 N N . ILE A 1 82 ? -7.950 -0.071 7.286 1.00 82.81 82 ILE A N 1
ATOM 637 C CA . ILE A 1 82 ? -7.763 -1.096 8.306 1.00 82.81 82 ILE A CA 1
ATOM 638 C C . ILE A 1 82 ? -6.672 -2.076 7.890 1.00 82.81 82 ILE A C 1
ATOM 640 O O . ILE A 1 82 ? -5.919 -2.526 8.741 1.00 82.81 82 ILE A O 1
ATOM 644 N N . TYR A 1 83 ? -6.593 -2.422 6.606 1.00 83.75 83 TYR A N 1
ATOM 645 C CA . TYR A 1 83 ? -5.669 -3.425 6.092 1.00 83.75 83 TYR A CA 1
ATOM 646 C C . TYR A 1 83 ? -4.977 -2.929 4.824 1.00 83.75 83 TYR A C 1
ATOM 648 O O . TYR A 1 83 ? -5.645 -2.543 3.865 1.00 83.75 83 TYR A O 1
ATOM 656 N N . LEU A 1 84 ? -3.651 -3.005 4.789 1.00 84.88 84 LEU A N 1
ATOM 657 C CA . LEU A 1 84 ? -2.844 -2.750 3.601 1.00 84.88 84 LEU A CA 1
ATOM 658 C C . LEU A 1 84 ? -1.876 -3.910 3.396 1.00 84.88 84 LEU A C 1
ATOM 660 O O . LEU A 1 84 ? -1.183 -4.294 4.329 1.00 84.88 84 LEU A O 1
ATOM 664 N N . TYR A 1 85 ? -1.803 -4.433 2.180 1.00 84.88 85 TYR A N 1
ATOM 665 C CA . TYR A 1 85 ? -0.773 -5.365 1.737 1.00 84.88 85 TYR A CA 1
ATOM 666 C C . TYR A 1 85 ? -0.109 -4.797 0.488 1.00 84.88 85 TYR A C 1
ATOM 668 O O . TYR A 1 85 ? -0.804 -4.487 -0.479 1.00 84.88 85 TYR A O 1
ATOM 676 N N . ILE A 1 86 ? 1.215 -4.696 0.495 1.00 81.81 86 ILE A N 1
ATOM 677 C CA . ILE A 1 86 ? 2.004 -4.315 -0.676 1.00 81.81 86 ILE A CA 1
ATOM 678 C C . ILE A 1 86 ? 3.319 -5.094 -0.693 1.00 81.81 86 ILE A C 1
ATOM 680 O O . ILE A 1 86 ? 3.951 -5.292 0.347 1.00 81.81 86 ILE A O 1
ATOM 684 N N . LYS A 1 87 ? 3.730 -5.546 -1.878 1.00 81.06 87 LYS A N 1
ATOM 685 C CA . LYS A 1 87 ? 5.055 -6.125 -2.114 1.00 81.06 87 LYS A CA 1
ATOM 686 C C . LYS A 1 87 ? 5.912 -5.084 -2.826 1.00 81.06 87 LYS A C 1
ATOM 688 O O . LYS A 1 87 ? 5.674 -4.786 -3.983 1.00 81.06 87 LYS A O 1
ATOM 693 N N . LEU A 1 88 ? 6.881 -4.534 -2.118 1.00 80.06 88 LEU A N 1
ATOM 694 C CA . LEU A 1 88 ? 7.886 -3.624 -2.645 1.00 80.06 88 LEU A CA 1
ATOM 695 C C . LEU A 1 88 ? 9.039 -4.444 -3.224 1.00 80.06 88 LEU A C 1
ATOM 697 O O . LEU A 1 88 ? 9.465 -5.427 -2.623 1.00 80.06 88 LEU A O 1
ATOM 701 N N . VAL A 1 89 ? 9.562 -4.047 -4.371 1.00 79.75 89 VAL A N 1
ATOM 702 C CA . VAL A 1 89 ? 10.748 -4.632 -4.993 1.00 79.75 89 VAL A CA 1
ATOM 703 C C . VAL A 1 89 ? 11.990 -3.946 -4.429 1.00 79.75 89 VAL A C 1
ATOM 705 O O . VAL A 1 89 ? 11.980 -2.748 -4.135 1.00 79.75 89 VAL A O 1
ATOM 708 N N . ASP A 1 90 ? 13.058 -4.717 -4.228 1.00 70.81 90 ASP A N 1
ATOM 709 C CA . ASP A 1 90 ? 14.344 -4.158 -3.811 1.00 70.81 90 ASP A CA 1
ATOM 710 C C . ASP A 1 90 ? 15.005 -3.414 -4.977 1.00 70.81 90 ASP A C 1
ATOM 712 O O . ASP A 1 90 ? 15.336 -4.016 -5.998 1.00 70.81 90 ASP A O 1
ATOM 716 N N . ASP A 1 91 ? 15.235 -2.112 -4.813 1.00 67.12 91 ASP A N 1
ATOM 717 C CA . ASP A 1 91 ? 15.970 -1.298 -5.781 1.00 67.12 91 ASP A CA 1
ATOM 718 C C . ASP A 1 91 ? 17.497 -1.367 -5.576 1.00 67.12 91 ASP A C 1
ATOM 720 O O . ASP A 1 91 ? 18.239 -0.614 -6.209 1.00 67.12 91 ASP A O 1
ATOM 724 N N . LYS A 1 92 ? 17.986 -2.270 -4.703 1.00 66.00 92 LYS A N 1
ATOM 725 C CA . LYS A 1 92 ? 19.394 -2.419 -4.278 1.00 66.00 92 LYS A CA 1
ATOM 726 C C . LYS A 1 92 ? 20.017 -1.112 -3.776 1.00 66.00 92 LYS A C 1
ATOM 728 O O . LYS A 1 92 ? 21.241 -0.987 -3.706 1.00 66.00 92 LYS A O 1
ATOM 733 N N . LYS A 1 93 ? 19.188 -0.120 -3.448 1.00 64.06 93 LYS A N 1
ATOM 734 C CA . LYS A 1 93 ? 19.616 1.251 -3.160 1.00 64.06 93 LYS A CA 1
ATOM 735 C C . LYS A 1 93 ? 19.423 1.625 -1.697 1.00 64.06 93 LYS A C 1
ATOM 737 O O . LYS A 1 93 ? 20.046 2.580 -1.238 1.00 64.06 93 LYS A O 1
ATOM 742 N N . MET A 1 94 ? 18.597 0.878 -0.962 1.00 63.38 94 MET A N 1
ATOM 743 C CA . MET A 1 94 ? 18.247 1.166 0.429 1.00 63.38 94 MET A CA 1
ATOM 744 C C . MET A 1 94 ? 18.646 0.023 1.368 1.00 63.38 94 MET A C 1
ATOM 746 O O . MET A 1 94 ? 18.300 -1.133 1.146 1.00 63.38 94 MET A O 1
ATOM 750 N N . SER A 1 95 ? 19.362 0.349 2.447 1.00 71.12 95 SER A N 1
ATOM 751 C CA . SER A 1 95 ? 19.735 -0.619 3.483 1.00 71.12 95 SER A CA 1
ATOM 752 C C . SER A 1 95 ? 18.545 -0.976 4.377 1.00 71.12 95 SER A C 1
ATOM 754 O O . SER A 1 95 ? 17.642 -0.167 4.597 1.00 71.12 95 SER A O 1
ATOM 756 N N . GLU A 1 96 ? 18.583 -2.162 4.988 1.00 67.88 96 GLU A N 1
ATOM 757 C CA . GLU A 1 96 ? 17.590 -2.605 5.979 1.00 67.88 96 GLU A CA 1
ATOM 758 C C . GLU A 1 96 ? 17.408 -1.595 7.130 1.00 67.88 96 GLU A C 1
ATOM 760 O O . GLU A 1 96 ? 16.295 -1.371 7.608 1.00 67.88 96 GLU A O 1
ATOM 765 N N . SER A 1 97 ? 18.490 -0.926 7.541 1.00 74.38 97 SER A N 1
ATOM 766 C CA . SER A 1 97 ? 18.457 0.131 8.557 1.00 74.38 97 SER A CA 1
ATOM 767 C C . SER A 1 97 ? 17.628 1.349 8.134 1.00 74.38 97 SER A C 1
ATOM 769 O O . SER A 1 97 ? 16.881 1.887 8.951 1.00 74.38 97 SER A O 1
ATOM 771 N N . GLU A 1 98 ? 17.702 1.759 6.868 1.00 73.88 98 GLU A N 1
ATOM 772 C CA . GLU A 1 98 ? 16.932 2.890 6.341 1.00 73.88 98 GLU A CA 1
ATOM 773 C C . GLU A 1 98 ? 15.454 2.521 6.172 1.00 73.88 98 GLU A C 1
ATOM 775 O O . GLU A 1 98 ? 14.572 3.308 6.530 1.00 73.88 98 GLU A O 1
ATOM 780 N N . VAL A 1 99 ? 15.175 1.288 5.725 1.00 68.81 99 VAL A N 1
ATOM 781 C CA . VAL A 1 99 ? 13.813 0.735 5.725 1.00 68.81 99 VAL A CA 1
ATOM 782 C C . VAL A 1 99 ? 13.247 0.796 7.133 1.00 68.81 99 VAL A C 1
ATOM 784 O O . VAL A 1 99 ? 12.185 1.377 7.323 1.00 68.81 99 VAL A O 1
ATOM 787 N N . ARG A 1 100 ? 13.974 0.267 8.127 1.00 69.44 100 ARG A N 1
ATOM 788 C CA . ARG A 1 100 ? 13.571 0.249 9.539 1.00 69.44 100 ARG A CA 1
ATOM 789 C C . ARG A 1 100 ? 13.271 1.647 10.072 1.00 69.44 100 ARG A C 1
ATOM 791 O O . ARG A 1 100 ? 12.232 1.815 10.707 1.00 69.44 100 ARG A O 1
ATOM 798 N N . ARG A 1 101 ? 14.128 2.629 9.781 1.00 76.62 101 ARG A N 1
ATOM 799 C CA . ARG A 1 101 ? 13.991 4.018 10.240 1.00 76.62 101 ARG A CA 1
ATOM 800 C C . ARG A 1 101 ? 12.712 4.680 9.725 1.00 76.62 101 ARG A C 1
ATOM 802 O O . ARG A 1 101 ? 11.929 5.202 10.512 1.00 76.62 101 ARG A O 1
ATOM 809 N N . ARG A 1 102 ? 12.452 4.623 8.414 1.00 70.00 102 ARG A N 1
ATOM 810 C CA . ARG A 1 102 ? 11.240 5.215 7.793 1.00 70.00 102 ARG A CA 1
ATOM 811 C C . ARG A 1 102 ? 9.954 4.627 8.361 1.00 70.00 102 ARG A C 1
ATOM 813 O O . ARG A 1 102 ? 8.939 5.278 8.568 1.00 70.00 102 ARG A O 1
ATOM 820 N N . CYS A 1 103 ? 10.055 3.356 8.663 1.00 66.00 103 CYS A N 1
ATOM 821 C CA . CYS A 1 103 ? 9.003 2.508 9.136 1.00 66.00 103 CYS A CA 1
ATOM 822 C C . CYS A 1 103 ? 8.727 2.559 10.645 1.00 66.00 103 CYS A C 1
ATOM 824 O O . CYS A 1 103 ? 7.723 2.002 11.100 1.00 66.00 103 CYS A O 1
ATOM 826 N N . GLU A 1 104 ? 9.631 3.153 11.417 1.00 70.94 104 GLU A N 1
ATOM 827 C CA . GLU A 1 104 ? 9.520 3.320 12.864 1.00 70.94 104 GLU A CA 1
ATOM 828 C C . GLU A 1 104 ? 8.372 4.271 13.225 1.00 70.94 104 GLU A C 1
ATOM 830 O O . GLU A 1 104 ? 7.656 4.047 14.199 1.00 70.94 104 GLU A O 1
ATOM 835 N N . VAL A 1 105 ? 8.097 5.245 12.351 1.00 65.62 105 VAL A N 1
ATOM 836 C CA . VAL A 1 105 ? 6.945 6.157 12.442 1.00 65.62 105 VAL A CA 1
ATOM 837 C C . VAL A 1 105 ? 5.628 5.388 12.565 1.00 65.62 105 VAL A C 1
ATOM 839 O O . VAL A 1 105 ? 4.772 5.737 13.375 1.00 65.62 105 VAL A O 1
ATOM 842 N N . LEU A 1 106 ? 5.487 4.289 11.820 1.00 62.31 106 LEU A N 1
ATOM 843 C CA . LEU A 1 106 ? 4.279 3.465 11.851 1.00 62.31 106 LEU A CA 1
ATOM 844 C C . LEU A 1 106 ? 4.101 2.724 13.174 1.00 62.31 106 LEU A C 1
ATOM 846 O O . LEU A 1 106 ? 2.978 2.557 13.642 1.00 62.31 106 LEU A O 1
ATOM 850 N N . ARG A 1 107 ? 5.206 2.302 13.795 1.00 61.38 107 ARG A N 1
ATOM 851 C CA . ARG A 1 107 ? 5.182 1.638 15.102 1.00 61.38 107 ARG A CA 1
ATOM 852 C C . ARG A 1 107 ? 4.668 2.589 16.182 1.00 61.38 107 ARG A C 1
ATOM 854 O O . ARG A 1 107 ? 3.838 2.195 16.995 1.00 61.38 107 ARG A O 1
ATOM 861 N N . ASN A 1 108 ? 5.103 3.847 16.141 1.00 59.28 108 ASN A N 1
ATOM 862 C CA . ASN A 1 108 ? 4.693 4.867 17.109 1.00 59.28 108 ASN A CA 1
ATOM 863 C C . ASN A 1 108 ? 3.206 5.240 16.998 1.00 59.28 108 ASN A C 1
ATOM 865 O O . ASN A 1 108 ? 2.620 5.697 17.973 1.00 59.28 108 ASN A O 1
ATOM 869 N N . ALA A 1 109 ? 2.573 4.991 15.849 1.00 59.66 109 ALA A N 1
ATOM 870 C CA . ALA A 1 109 ? 1.145 5.228 15.645 1.00 59.66 109 ALA A CA 1
ATOM 871 C C . ALA A 1 109 ? 0.232 4.148 16.272 1.00 59.66 109 ALA A C 1
ATOM 873 O O . ALA A 1 109 ? -0.985 4.209 16.104 1.00 59.66 109 ALA A O 1
ATOM 874 N N . GLY A 1 110 ? 0.785 3.142 16.967 1.00 59.91 110 GLY A N 1
ATOM 875 C CA . GLY A 1 110 ? 0.009 2.024 17.526 1.00 59.91 110 GLY A CA 1
ATOM 876 C C . GLY A 1 110 ? -0.473 1.032 16.462 1.00 59.91 110 GLY A C 1
ATOM 877 O O . GLY A 1 110 ? -1.451 0.312 16.664 1.00 59.91 110 GLY A O 1
ATOM 878 N N . ILE A 1 111 ? 0.197 1.012 15.309 1.00 66.69 111 ILE A N 1
ATOM 879 C CA . ILE A 1 111 ? -0.195 0.242 14.132 1.00 66.69 111 ILE A CA 1
ATOM 880 C C . ILE A 1 111 ? 0.677 -1.006 14.042 1.00 66.69 111 ILE A C 1
ATOM 882 O O . ILE A 1 111 ? 1.907 -0.932 14.071 1.00 66.69 111 ILE A O 1
ATOM 886 N N . SER A 1 112 ? 0.034 -2.168 13.907 1.00 68.19 112 SER A N 1
ATOM 887 C CA . SER A 1 112 ? 0.751 -3.423 13.697 1.00 68.19 112 SER A CA 1
ATOM 888 C C . SER A 1 112 ? 1.242 -3.476 12.254 1.00 68.19 112 SER A C 1
ATOM 890 O O . SER A 1 112 ? 0.447 -3.622 11.323 1.00 68.19 112 SER A O 1
ATOM 892 N N . VAL A 1 113 ? 2.555 -3.323 12.070 1.00 68.31 113 VAL A N 1
ATOM 893 C CA . VAL A 1 113 ? 3.201 -3.426 10.760 1.00 68.31 113 VAL A CA 1
ATOM 894 C C . VAL A 1 113 ? 4.054 -4.678 10.692 1.00 68.31 113 VAL A C 1
ATOM 896 O O . VAL A 1 113 ? 5.044 -4.810 11.407 1.00 68.31 113 VAL A O 1
ATOM 899 N N . TYR A 1 114 ? 3.694 -5.567 9.777 1.00 69.38 114 TYR A N 1
ATOM 900 C CA . TYR A 1 114 ? 4.454 -6.754 9.425 1.00 69.38 114 TYR A CA 1
ATOM 901 C C . TYR A 1 114 ? 5.330 -6.444 8.231 1.00 69.38 114 TYR A C 1
ATOM 903 O O . TYR A 1 114 ? 4.861 -5.908 7.226 1.00 69.38 114 TYR A O 1
ATOM 911 N N . ARG A 1 115 ? 6.606 -6.808 8.329 1.00 71.19 115 ARG A N 1
ATOM 912 C CA . ARG A 1 115 ? 7.527 -6.734 7.200 1.00 71.19 115 ARG A CA 1
ATOM 913 C C . ARG A 1 115 ? 8.258 -8.037 7.054 1.00 71.19 115 ARG A C 1
ATOM 915 O O . ARG A 1 115 ? 8.678 -8.626 8.047 1.00 71.19 115 ARG A O 1
ATOM 922 N N . ARG A 1 116 ? 8.404 -8.474 5.814 1.00 71.81 116 ARG A N 1
ATOM 923 C CA . ARG A 1 116 ? 9.121 -9.697 5.497 1.00 71.81 116 ARG A CA 1
ATOM 924 C C . ARG A 1 116 ? 9.917 -9.500 4.228 1.00 71.81 116 ARG A C 1
ATOM 926 O O . ARG A 1 116 ? 9.349 -9.162 3.195 1.00 71.81 116 ARG A O 1
ATOM 933 N N . TRP A 1 117 ? 11.213 -9.751 4.313 1.00 71.88 117 TRP A N 1
ATOM 934 C CA . TRP A 1 117 ? 12.019 -9.927 3.120 1.00 71.88 117 TRP A CA 1
ATOM 935 C C . TRP A 1 117 ? 11.644 -11.246 2.443 1.00 71.88 117 TRP A C 1
ATOM 937 O O . TRP A 1 117 ? 11.544 -12.290 3.092 1.00 71.88 117 TRP A O 1
ATOM 947 N N . VAL A 1 118 ? 11.423 -11.186 1.139 1.00 70.06 118 VAL A N 1
ATOM 948 C CA . VAL A 1 118 ? 11.236 -12.335 0.257 1.00 70.06 118 VAL A CA 1
ATOM 949 C C . VAL A 1 118 ? 12.239 -12.230 -0.884 1.00 70.06 118 VAL A C 1
ATOM 951 O O . VAL A 1 118 ? 12.768 -11.156 -1.164 1.00 70.06 118 VAL A O 1
ATOM 954 N N . VAL A 1 119 ? 12.520 -13.342 -1.562 1.00 70.31 119 VAL A N 1
ATOM 955 C CA . VAL A 1 119 ? 13.405 -13.321 -2.733 1.00 70.31 119 VAL A CA 1
ATOM 956 C C . VAL A 1 119 ? 12.843 -12.323 -3.756 1.00 70.31 119 VAL A C 1
ATOM 958 O O . VAL A 1 119 ? 11.736 -12.504 -4.264 1.00 70.31 119 VAL A O 1
ATOM 961 N N . GLY A 1 120 ? 13.586 -11.238 -3.998 1.00 71.31 120 GLY A N 1
ATOM 962 C CA . GLY A 1 120 ? 13.206 -10.160 -4.914 1.00 71.31 120 GLY A CA 1
ATOM 963 C C . GLY A 1 120 ? 12.523 -8.934 -4.289 1.00 71.31 120 GLY A C 1
ATOM 964 O O . GLY A 1 120 ? 12.163 -8.036 -5.045 1.00 71.31 120 GLY A O 1
ATOM 965 N N . GLY A 1 121 ? 12.339 -8.843 -2.962 1.00 75.44 121 GLY A N 1
ATOM 966 C CA . GLY A 1 121 ? 11.827 -7.608 -2.350 1.00 75.44 121 GLY A CA 1
ATOM 967 C C . GLY A 1 121 ? 11.295 -7.703 -0.915 1.00 75.44 121 GLY A C 1
ATOM 968 O O . GLY A 1 121 ? 11.462 -8.697 -0.214 1.00 75.44 121 GLY A O 1
ATOM 969 N N . TRP A 1 122 ? 10.611 -6.647 -0.477 1.00 76.25 122 TRP A N 1
ATOM 970 C CA . TRP A 1 122 ? 9.986 -6.510 0.837 1.00 76.25 122 TRP A CA 1
ATOM 971 C C . TRP A 1 122 ? 8.467 -6.607 0.753 1.00 76.25 122 TRP A C 1
ATOM 973 O O . TRP A 1 122 ? 7.817 -5.828 0.071 1.00 76.25 122 TRP A O 1
ATOM 983 N N . ILE A 1 123 ? 7.862 -7.486 1.538 1.00 75.56 123 ILE A N 1
ATOM 984 C CA . ILE A 1 123 ? 6.422 -7.451 1.792 1.00 75.56 123 ILE A CA 1
ATOM 985 C C . ILE A 1 123 ? 6.172 -6.562 3.003 1.00 75.56 123 ILE A C 1
ATOM 987 O O . ILE A 1 123 ? 6.782 -6.766 4.054 1.00 75.56 123 ILE A O 1
ATOM 991 N N . VAL A 1 124 ? 5.252 -5.610 2.865 1.00 76.56 124 VAL A N 1
ATOM 992 C CA . VAL A 1 124 ? 4.758 -4.761 3.949 1.00 76.56 124 VAL A CA 1
ATOM 993 C C . VAL A 1 124 ? 3.262 -4.994 4.109 1.00 76.56 124 VAL A C 1
ATOM 995 O O . VAL A 1 124 ? 2.487 -4.848 3.162 1.00 76.56 124 VAL A O 1
ATOM 998 N N . VAL A 1 125 ? 2.855 -5.348 5.325 1.00 77.06 125 VAL A N 1
ATOM 999 C CA . VAL A 1 125 ? 1.449 -5.509 5.694 1.00 77.06 125 VAL A CA 1
ATOM 1000 C C . VAL A 1 125 ? 1.148 -4.644 6.903 1.00 77.06 125 VAL A C 1
ATOM 1002 O O . VAL A 1 125 ? 1.856 -4.700 7.903 1.00 77.06 125 VAL A O 1
ATOM 1005 N N . ILE A 1 126 ? 0.084 -3.861 6.826 1.00 76.62 126 ILE A N 1
ATOM 1006 C CA . ILE A 1 126 ? -0.460 -3.111 7.953 1.00 76.62 126 ILE A CA 1
ATOM 1007 C C . ILE A 1 126 ? -1.834 -3.660 8.274 1.00 76.62 126 ILE A C 1
ATOM 1009 O O . ILE A 1 126 ? -2.647 -3.848 7.369 1.00 76.62 126 ILE A O 1
ATOM 1013 N N . ASP A 1 127 ? -2.099 -3.874 9.558 1.00 74.31 127 ASP A N 1
ATOM 1014 C CA . ASP A 1 127 ? -3.434 -4.208 10.032 1.00 74.31 127 ASP A CA 1
ATOM 1015 C C . ASP A 1 127 ? -3.745 -3.466 11.341 1.00 74.31 127 ASP A C 1
ATOM 1017 O O . ASP A 1 127 ? -2.979 -3.504 12.306 1.00 74.31 127 ASP A O 1
ATOM 1021 N N . ARG A 1 128 ? -4.866 -2.740 11.344 1.00 73.56 128 ARG A N 1
ATOM 1022 C CA . ARG A 1 128 ? -5.359 -1.935 12.470 1.00 73.56 128 ARG A CA 1
ATOM 1023 C C . ARG A 1 128 ? -6.472 -2.604 13.270 1.00 73.56 128 ARG A C 1
ATOM 1025 O O . ARG A 1 128 ? -6.999 -1.987 14.194 1.00 73.56 128 ARG A O 1
ATOM 1032 N N . ARG A 1 129 ? -6.885 -3.830 12.934 1.00 66.81 129 ARG A N 1
ATOM 1033 C CA . ARG A 1 129 ? -7.921 -4.532 13.705 1.00 66.81 129 ARG A CA 1
ATOM 1034 C C . ARG A 1 129 ? -7.421 -4.773 15.129 1.00 66.81 129 ARG A C 1
ATOM 1036 O O . ARG A 1 129 ? -6.366 -5.374 15.326 1.00 66.81 129 ARG A O 1
ATOM 1043 N N . ARG A 1 130 ? -8.189 -4.310 16.126 1.00 53.75 130 ARG A N 1
ATOM 1044 C CA . ARG A 1 130 ? -7.975 -4.692 17.529 1.00 53.75 130 ARG A CA 1
ATOM 1045 C C . ARG A 1 130 ? -8.091 -6.212 17.629 1.00 53.75 130 ARG A C 1
ATOM 1047 O O . ARG A 1 130 ? -9.066 -6.790 17.160 1.00 53.75 130 ARG A O 1
ATOM 1054 N N . LYS A 1 131 ? -7.076 -6.838 18.219 1.00 52.81 131 LYS A N 1
ATOM 1055 C CA . LYS A 1 131 ? -7.079 -8.264 18.541 1.00 52.81 131 LYS A CA 1
ATOM 1056 C C . LYS A 1 131 ? -8.032 -8.522 19.700 1.00 52.81 131 LYS A C 1
ATOM 1058 O O . LYS A 1 131 ? -7.792 -7.986 20.776 1.00 52.81 131 LYS A O 1
ATOM 1063 N N . GLU A 1 132 ? -9.012 -9.393 19.512 1.00 44.38 132 GLU A N 1
ATOM 1064 C CA . GLU A 1 132 ? -9.611 -10.111 20.644 1.00 44.38 132 GLU A CA 1
ATOM 1065 C C . GLU A 1 132 ? -8.825 -11.409 20.933 1.00 44.38 132 GLU A C 1
ATOM 1067 O O . GLU A 1 132 ? -8.635 -11.746 22.097 1.00 44.38 132 GLU A O 1
ATOM 1072 N N . ASP A 1 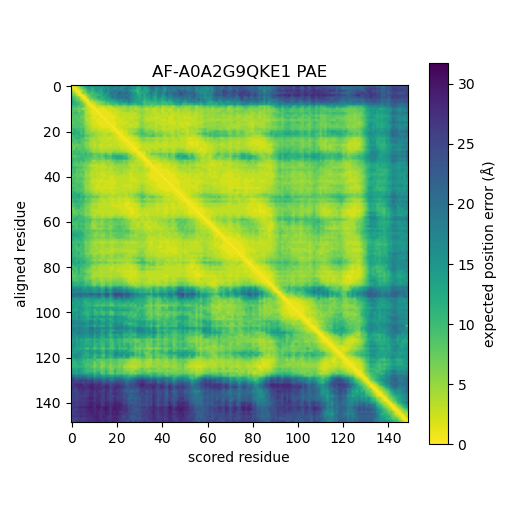133 ? -8.186 -12.036 19.923 1.00 40.69 133 ASP A N 1
ATOM 1073 C CA . ASP A 1 133 ? -7.771 -13.452 20.058 1.00 40.69 133 ASP A CA 1
ATOM 1074 C C . ASP A 1 133 ? -6.295 -13.761 19.738 1.00 40.69 133 ASP A C 1
ATOM 1076 O O . ASP A 1 133 ? -5.899 -14.916 19.605 1.00 40.69 133 ASP A O 1
ATOM 1080 N N . GLY A 1 134 ? -5.425 -12.759 19.586 1.00 43.03 134 GLY A N 1
ATOM 1081 C CA . GLY A 1 134 ? -3.973 -13.004 19.535 1.00 43.03 134 GLY A CA 1
ATOM 1082 C C . GLY A 1 134 ? -3.399 -13.601 18.236 1.00 43.03 134 GLY A C 1
ATOM 1083 O O . GLY A 1 134 ? -2.225 -13.342 17.951 1.00 43.03 134 GLY A O 1
ATOM 1084 N N . VAL A 1 135 ? -4.180 -14.321 17.425 1.00 38.25 135 VAL A N 1
ATOM 1085 C CA . VAL A 1 135 ? -3.684 -15.074 16.261 1.00 38.25 135 VAL A CA 1
ATOM 1086 C C . VAL A 1 135 ? -3.684 -14.222 14.990 1.00 38.25 135 VAL A C 1
ATOM 1088 O O . VAL A 1 135 ? -4.721 -13.884 14.429 1.00 38.25 135 VAL A O 1
ATOM 1091 N N . TRP A 1 136 ? -2.482 -13.906 14.506 1.00 47.44 136 TRP A N 1
ATOM 1092 C C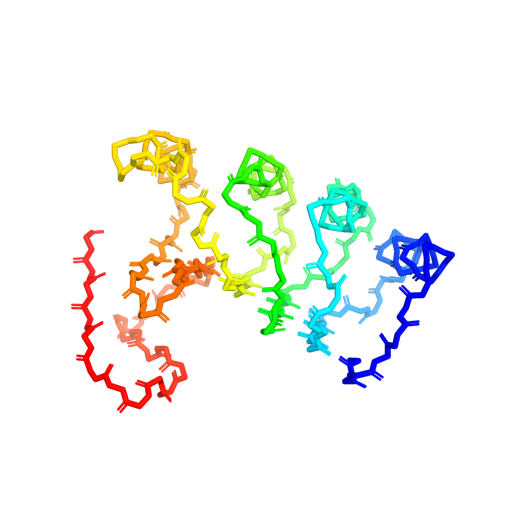A . TRP A 1 136 ? -2.281 -13.472 13.127 1.00 47.44 136 TRP A CA 1
ATOM 1093 C C . TRP A 1 136 ? -2.124 -14.703 12.243 1.00 47.44 136 TRP A C 1
ATOM 1095 O O . TRP A 1 136 ? -1.123 -15.423 12.338 1.00 47.44 136 TRP A O 1
ATOM 1105 N N . GLU A 1 137 ? -3.077 -14.909 11.346 1.00 39.62 137 GLU A N 1
ATOM 1106 C CA . GLU A 1 137 ? -2.821 -15.656 10.123 1.00 39.62 137 GLU A CA 1
ATOM 1107 C C . GLU A 1 137 ? -2.733 -14.645 8.981 1.00 39.62 137 GLU A C 1
ATOM 1109 O O . GLU A 1 137 ? -3.754 -14.151 8.492 1.00 39.62 137 GLU A O 1
ATOM 1114 N N . PRO A 1 138 ? -1.510 -14.276 8.549 1.00 43.38 138 PRO A N 1
ATOM 1115 C CA . PRO A 1 138 ? -1.340 -13.862 7.168 1.00 43.38 138 PRO A CA 1
ATOM 1116 C C . PRO A 1 138 ? -2.014 -14.934 6.306 1.00 43.38 138 PRO A C 1
ATOM 1118 O O . PRO A 1 138 ? -1.837 -16.120 6.588 1.00 43.38 138 PRO A O 1
ATOM 1121 N N . LEU A 1 139 ? -2.766 -14.539 5.271 1.00 43.09 139 LEU A N 1
ATOM 1122 C CA . LEU A 1 139 ? -3.131 -15.481 4.205 1.00 43.09 139 LEU A CA 1
ATOM 1123 C C . LEU A 1 139 ? -1.886 -16.315 3.882 1.00 43.09 139 LEU A C 1
ATOM 1125 O O . LEU A 1 139 ? -0.819 -15.701 3.788 1.00 43.09 139 LEU A O 1
ATOM 1129 N N . PRO A 1 140 ? -1.991 -17.653 3.795 1.00 34.75 140 PRO A N 1
ATOM 1130 C CA . PRO A 1 140 ? -0.834 -18.532 3.767 1.00 34.75 140 PRO A CA 1
ATOM 1131 C C . PRO A 1 140 ? 0.044 -18.156 2.574 1.00 34.75 140 PRO A C 1
ATOM 1133 O O . PRO A 1 140 ? -0.227 -18.513 1.434 1.00 34.75 140 PRO A O 1
ATOM 1136 N N . LEU A 1 141 ? 1.079 -17.366 2.846 1.00 40.88 141 LEU A N 1
ATOM 1137 C CA . LEU A 1 141 ? 2.226 -17.229 1.975 1.00 40.88 141 LEU A CA 1
ATOM 1138 C C . LEU A 1 141 ? 2.999 -18.509 2.229 1.00 40.88 141 LEU A C 1
ATOM 1140 O O . LEU A 1 141 ? 3.432 -18.744 3.357 1.00 40.88 141 LEU A O 1
ATOM 1144 N N . SER A 1 142 ? 3.069 -19.339 1.198 1.00 36.94 142 SER A N 1
ATOM 1145 C CA . SER A 1 142 ? 3.442 -20.753 1.189 1.00 36.94 142 SER A CA 1
ATOM 1146 C C . SER A 1 142 ? 4.835 -21.105 1.715 1.00 36.94 142 SER A C 1
ATOM 1148 O O . SER A 1 142 ? 5.281 -22.216 1.491 1.00 36.94 142 SER A O 1
ATOM 1150 N N . ASP A 1 143 ? 5.503 -20.218 2.442 1.00 35.19 143 ASP A N 1
ATOM 1151 C CA . ASP A 1 143 ? 6.681 -20.560 3.217 1.00 35.19 143 ASP A CA 1
ATOM 1152 C C . ASP A 1 143 ? 6.608 -19.886 4.575 1.00 35.19 143 ASP A C 1
ATOM 1154 O O . ASP A 1 143 ? 6.579 -18.657 4.699 1.00 35.19 143 ASP A O 1
ATOM 1158 N N . GLY A 1 144 ? 6.554 -20.711 5.614 1.00 41.97 144 GLY A N 1
ATOM 1159 C CA . GLY A 1 144 ? 6.477 -20.285 6.996 1.00 41.97 144 GLY A CA 1
ATOM 1160 C C . GLY A 1 144 ? 7.654 -19.395 7.368 1.00 41.97 144 GLY A C 1
ATOM 1161 O O . GLY A 1 144 ? 8.803 -19.799 7.276 1.00 41.97 144 GLY A O 1
ATOM 1162 N N . GLN A 1 145 ? 7.358 -18.181 7.819 1.00 39.31 145 GLN A N 1
ATOM 1163 C CA . GLN A 1 145 ? 8.155 -17.506 8.837 1.00 39.31 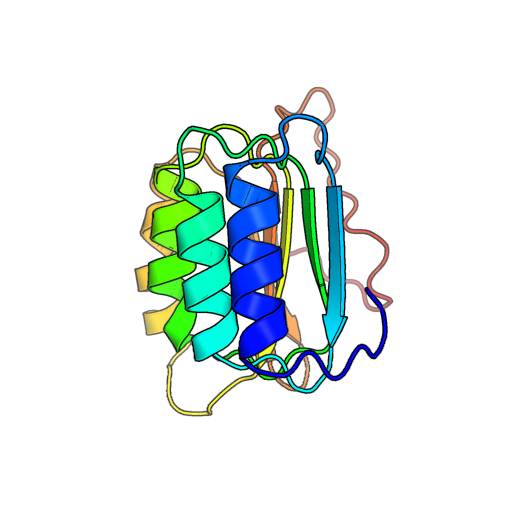145 GLN A CA 1
ATOM 1164 C C . GLN A 1 145 ? 7.344 -16.336 9.389 1.00 39.31 145 GLN A C 1
ATOM 1166 O O . GLN A 1 145 ? 7.121 -15.316 8.733 1.00 39.31 145 GLN A O 1
ATOM 1171 N N . ARG A 1 146 ? 6.855 -16.539 10.614 1.00 38.56 146 ARG A N 1
ATOM 1172 C CA . ARG A 1 146 ? 6.344 -15.488 11.488 1.00 38.56 146 ARG A CA 1
ATOM 1173 C C . ARG A 1 146 ? 7.559 -14.770 12.068 1.00 38.56 146 ARG A C 1
ATOM 1175 O O . ARG A 1 146 ? 8.277 -15.366 12.860 1.00 38.56 146 ARG A O 1
ATOM 1182 N N . PHE A 1 147 ? 7.745 -13.500 11.736 1.00 35.41 147 PHE A N 1
ATOM 1183 C CA . PHE A 1 147 ? 8.513 -12.602 12.591 1.00 35.41 147 PHE A CA 1
ATOM 1184 C C . PHE A 1 147 ? 7.555 -11.542 13.112 1.00 35.41 147 PHE A C 1
ATOM 1186 O O . PHE A 1 147 ? 7.228 -10.563 12.442 1.00 35.41 147 PHE A O 1
ATOM 1193 N N . VAL A 1 148 ? 7.023 -11.839 14.295 1.00 31.62 148 VAL A N 1
ATOM 1194 C CA . VAL A 1 148 ? 6.447 -10.844 15.191 1.00 31.62 148 VAL A CA 1
ATOM 1195 C C . VAL A 1 148 ? 7.643 -10.185 15.872 1.00 31.62 148 VAL A C 1
ATOM 1197 O O . VAL A 1 148 ? 8.461 -10.896 16.451 1.00 31.62 148 VAL A O 1
ATOM 1200 N N . TRP A 1 149 ? 7.756 -8.866 15.768 1.00 32.28 149 TRP A N 1
ATOM 1201 C CA . TRP A 1 149 ? 8.573 -8.067 16.678 1.00 32.28 149 TRP A CA 1
ATOM 1202 C C . TRP A 1 149 ? 7.629 -7.180 17.469 1.00 32.28 149 TRP A C 1
ATOM 1204 O O . TRP A 1 149 ? 6.878 -6.425 16.807 1.00 32.28 149 TRP A O 1
#

Radius of gyration: 14.91 Å; Cα contacts (8 Å, |Δi|>4): 239; chains: 1; bounding box: 39×33×39 Å

pLDDT: mean 71.84, std 15.57, range [31.62, 88.94]

Mean predicted aligned error: 9.91 Å

Foldseek 3Di:
DAADPCPPVNLLVVLVCQQAPQPAAEDAAEYQAAEQVSLLSVLNSLLHQSGQHAYYHYPNYAYACVCLLSVLNSLLRRPNHFKYKDWHFYPVPDDPVRSCVSCVSCVVSVWQWDWDDDVGTIIIMIGNDDDPDPDDDDPDPPDDDDDDD

Sequence (149 aa):
LYDCGVTSSGWDDLRSILINNRSLTRLDLLDDNLEDSEIKLLCEGLRHPGCTLQRLKIRDCKVTLRCCDDLCSVISTNQTLIYLYIKLVDDKKMSESEVRRRCEVLRNAGISVYRRWVVGGWIVVIDRRRKEDGVWEPLPLSDGQRFVW

Organism: Aquarana catesbeiana (NCBI:txid8400)

Solvent-accessible surface area (backbone atoms only — not comparable to full-atom values): 8404 Å² total; per-residue (Å²): 86,70,74,58,88,63,49,77,68,50,48,54,50,49,22,48,43,35,38,70,34,71,80,49,40,68,46,56,38,34,31,70,80,39,36,52,69,56,51,50,44,45,32,56,15,47,47,34,89,54,26,40,39,25,33,40,36,43,38,69,32,57,21,38,69,80,45,50,62,52,51,46,50,24,65,73,64,29,83,48,55,36,33,40,38,37,42,28,27,65,76,89,76,75,55,73,67,57,55,49,57,67,50,44,60,45,51,76,68,76,40,50,71,45,68,43,85,49,98,74,24,38,38,42,35,38,44,60,72,83,74,91,75,84,76,83,74,72,77,84,62,96,64,92,76,88,70,86,128